Protein AF-A0A949UQM6-F1 (afdb_monomer_lite)

pLDDT: mean 89.28, std 9.64, range [46.38, 98.62]

Radius of gyration: 27.3 Å; chains: 1; bounding box: 57×17×81 Å

Secondary structure (DSSP, 8-state):
-----HHHHHHHHHHHHHHHHHHHHHHHHHHHHHHHTTTT-TTTSPPPPPP-PPPPP----

Structure (mmCIF, N/CA/C/O backbone):
data_AF-A0A949UQM6-F1
#
_entry.id   AF-A0A949UQM6-F1
#
loop_
_atom_site.group_PDB
_atom_site.id
_atom_site.type_symbol
_atom_site.label_atom_id
_atom_site.label_alt_id
_atom_site.label_comp_id
_atom_site.label_asym_id
_atom_site.label_entity_id
_atom_site.label_seq_id
_atom_site.pdbx_PDB_ins_code
_atom_site.Cartn_x
_atom_site.Cartn_y
_atom_site.Cartn_z
_atom_site.occupancy
_atom_site.B_iso_or_equiv
_atom_site.auth_seq_id
_atom_site.auth_comp_id
_atom_site.auth_asym_id
_atom_site.auth_atom_id
_atom_site.pdbx_PDB_model_num
ATOM 1 N N . MET A 1 1 ? 36.378 -7.933 -23.932 1.00 46.38 1 MET A N 1
ATOM 2 C CA . MET A 1 1 ? 35.765 -6.761 -23.261 1.00 46.38 1 MET A CA 1
ATOM 3 C C . MET A 1 1 ? 34.260 -6.855 -23.490 1.00 46.38 1 MET A C 1
ATOM 5 O O . MET A 1 1 ? 33.860 -7.160 -24.605 1.00 46.38 1 MET A O 1
ATOM 9 N N . THR A 1 2 ? 33.443 -6.806 -22.438 1.00 64.69 2 THR A N 1
ATOM 10 C CA . THR A 1 2 ? 32.067 -7.341 -22.436 1.00 64.69 2 THR A CA 1
ATOM 11 C C . THR A 1 2 ? 31.077 -6.497 -23.254 1.00 64.69 2 THR A C 1
ATOM 13 O O . THR A 1 2 ? 30.926 -5.301 -23.035 1.00 64.69 2 THR A O 1
ATOM 16 N N . ASN A 1 3 ? 30.345 -7.140 -24.174 1.00 66.69 3 ASN A N 1
ATOM 17 C CA . ASN A 1 3 ? 29.228 -6.549 -24.924 1.00 66.69 3 ASN A CA 1
ATOM 18 C C . ASN A 1 3 ? 27.965 -6.477 -24.043 1.00 66.69 3 ASN A C 1
ATOM 20 O O . ASN A 1 3 ? 27.018 -7.248 -24.219 1.00 66.69 3 ASN A O 1
ATOM 24 N N . ALA A 1 4 ? 27.956 -5.592 -23.046 1.00 77.31 4 ALA A N 1
ATOM 25 C CA . ALA A 1 4 ? 26.793 -5.404 -22.182 1.00 77.31 4 ALA A CA 1
ATOM 26 C C . ALA A 1 4 ? 25.656 -4.673 -22.928 1.00 77.31 4 ALA A C 1
ATOM 28 O O . ALA A 1 4 ? 25.807 -3.536 -23.374 1.00 77.31 4 ALA A O 1
ATOM 29 N N . LYS A 1 5 ? 24.484 -5.317 -23.047 1.00 87.06 5 LYS A N 1
ATOM 30 C CA . LYS A 1 5 ? 23.278 -4.756 -23.691 1.00 87.06 5 LYS A CA 1
ATOM 31 C C . LYS A 1 5 ? 22.455 -3.901 -22.717 1.00 87.06 5 LYS A C 1
ATOM 33 O O . LYS A 1 5 ? 21.358 -4.286 -22.312 1.00 87.06 5 LYS A O 1
ATOM 38 N N . TRP A 1 6 ? 22.982 -2.742 -22.334 1.00 89.38 6 TRP A N 1
ATOM 39 C CA . TRP A 1 6 ? 22.388 -1.848 -21.327 1.00 89.38 6 TRP A CA 1
ATOM 40 C C . TRP A 1 6 ? 20.937 -1.430 -21.604 1.00 89.38 6 TRP A C 1
ATOM 42 O O . TRP A 1 6 ? 20.113 -1.414 -20.693 1.00 89.38 6 TRP A O 1
ATOM 52 N N . THR A 1 7 ? 20.584 -1.160 -22.861 1.00 92.62 7 THR A N 1
ATOM 53 C CA . THR A 1 7 ? 19.221 -0.756 -23.253 1.00 92.62 7 THR A CA 1
ATOM 54 C C . THR A 1 7 ? 18.184 -1.855 -23.020 1.00 92.62 7 THR A C 1
ATOM 56 O O . THR A 1 7 ? 17.056 -1.572 -22.613 1.00 92.62 7 THR A O 1
ATOM 59 N N . TYR A 1 8 ? 18.569 -3.115 -23.236 1.00 92.56 8 TYR A N 1
ATOM 60 C CA . TYR A 1 8 ? 17.717 -4.277 -22.998 1.00 92.56 8 TYR A CA 1
ATOM 61 C C . TYR A 1 8 ? 17.434 -4.455 -21.503 1.00 92.56 8 TYR A C 1
ATOM 63 O O . TYR A 1 8 ? 16.275 -4.554 -21.096 1.00 92.56 8 TYR A O 1
ATOM 71 N N . TRP A 1 9 ? 18.486 -4.435 -20.682 1.00 94.75 9 TRP A N 1
ATOM 72 C CA . TRP A 1 9 ? 18.356 -4.598 -19.235 1.00 94.75 9 TRP A CA 1
ATOM 73 C C . TRP A 1 9 ? 17.597 -3.440 -18.593 1.00 94.75 9 TRP A C 1
ATOM 75 O O . TRP A 1 9 ? 16.713 -3.690 -17.781 1.00 94.75 9 TRP A O 1
ATOM 85 N N . ASN A 1 10 ? 17.839 -2.199 -19.024 1.00 95.62 10 ASN A N 1
ATOM 86 C CA . ASN A 1 10 ? 17.104 -1.038 -18.526 1.00 95.62 10 ASN A CA 1
ATOM 87 C C . ASN A 1 10 ? 15.589 -1.167 -18.752 1.00 95.62 10 ASN A C 1
ATOM 89 O O . ASN A 1 10 ? 14.806 -0.969 -17.828 1.00 95.62 10 ASN A O 1
ATOM 93 N N . ARG A 1 11 ? 15.161 -1.567 -19.958 1.00 95.25 11 ARG A N 1
ATOM 94 C CA . ARG A 1 11 ? 13.735 -1.773 -20.268 1.00 95.25 11 ARG A CA 1
ATOM 95 C C . ARG A 1 11 ? 13.107 -2.862 -19.405 1.00 95.25 11 ARG A C 1
ATOM 97 O O . ARG A 1 11 ? 12.006 -2.676 -18.893 1.00 95.25 11 ARG A O 1
ATOM 104 N N . LYS A 1 12 ? 13.807 -3.986 -19.232 1.00 96.38 12 LYS A N 1
ATOM 105 C CA . LYS A 1 12 ? 13.312 -5.118 -18.441 1.00 96.38 12 LYS A CA 1
ATOM 106 C C . LYS A 1 12 ? 13.207 -4.761 -16.956 1.00 96.38 12 LYS A C 1
ATOM 108 O O . LYS A 1 12 ? 12.183 -5.052 -16.342 1.00 96.38 12 LYS A O 1
ATOM 113 N N . THR A 1 13 ? 14.223 -4.096 -16.408 1.00 96.75 13 THR A N 1
ATOM 114 C CA . THR A 1 13 ? 14.229 -3.633 -15.015 1.00 96.75 13 THR A CA 1
ATOM 115 C C . THR A 1 13 ? 13.181 -2.557 -14.781 1.00 96.75 13 THR A C 1
ATOM 117 O O . THR A 1 13 ? 12.477 -2.628 -13.784 1.00 96.75 13 THR A O 1
ATOM 120 N N . HIS A 1 14 ? 13.015 -1.597 -15.694 1.00 96.50 14 HIS A N 1
ATOM 121 C CA . HIS A 1 14 ? 11.980 -0.574 -15.559 1.00 96.50 14 HIS A CA 1
ATOM 122 C C . HIS A 1 14 ? 10.575 -1.187 -15.575 1.00 96.50 14 HIS A C 1
ATOM 124 O O . HIS A 1 14 ? 9.761 -0.848 -14.726 1.00 96.50 14 HIS A O 1
ATOM 130 N N . TYR A 1 15 ? 10.310 -2.135 -16.480 1.00 96.38 15 TYR A N 1
ATOM 131 C CA . TYR A 1 15 ? 9.009 -2.800 -16.571 1.00 96.38 15 TYR A CA 1
ATOM 132 C C . TYR A 1 15 ? 8.649 -3.551 -15.280 1.00 96.38 15 TYR A C 1
ATOM 134 O O . TYR A 1 15 ? 7.602 -3.303 -14.688 1.00 96.38 15 TYR A O 1
ATOM 142 N N . TRP A 1 16 ? 9.537 -4.427 -14.800 1.00 97.88 16 TRP A N 1
ATOM 143 C CA . TRP A 1 16 ? 9.277 -5.211 -13.586 1.00 97.88 16 TRP A CA 1
ATOM 144 C C . TRP A 1 16 ? 9.397 -4.386 -12.301 1.00 97.88 16 TRP A C 1
ATOM 146 O O . TRP A 1 16 ? 8.606 -4.563 -11.377 1.00 97.88 16 TRP A O 1
ATOM 156 N N . GLY A 1 17 ? 10.347 -3.453 -12.250 1.00 97.75 17 GLY A N 1
ATOM 157 C CA . GLY A 1 17 ? 10.538 -2.542 -11.126 1.00 97.75 17 GLY A CA 1
ATOM 158 C C . GLY A 1 17 ? 9.349 -1.604 -10.935 1.00 97.75 17 GLY A C 1
ATOM 159 O O . GLY A 1 17 ? 8.921 -1.401 -9.804 1.00 97.75 17 GLY A O 1
ATOM 160 N N . ALA A 1 18 ? 8.750 -1.100 -12.019 1.00 97.44 18 ALA A N 1
ATOM 161 C CA . ALA A 1 18 ? 7.541 -0.282 -11.938 1.00 97.44 18 ALA A CA 1
ATOM 162 C C . ALA A 1 18 ? 6.366 -1.056 -11.323 1.00 97.44 18 ALA A C 1
ATOM 164 O O . ALA A 1 18 ? 5.690 -0.526 -10.444 1.00 97.44 18 ALA A O 1
ATOM 165 N N . VAL A 1 19 ? 6.158 -2.318 -11.722 1.00 97.44 19 VAL A N 1
ATOM 166 C CA . VAL A 1 19 ? 5.117 -3.179 -11.130 1.00 97.44 19 VAL A CA 1
ATOM 167 C C . VAL A 1 19 ? 5.377 -3.393 -9.640 1.00 97.44 19 VAL A C 1
ATOM 169 O O . VAL A 1 19 ? 4.470 -3.212 -8.829 1.00 97.44 19 VAL A O 1
ATOM 172 N N . LEU A 1 20 ? 6.619 -3.708 -9.263 1.00 98.12 20 LEU A N 1
ATOM 173 C CA . LEU A 1 20 ? 6.993 -3.912 -7.864 1.00 98.12 20 LEU A CA 1
ATOM 174 C C . LEU A 1 20 ? 6.762 -2.654 -7.011 1.00 98.12 20 LEU A C 1
ATOM 176 O O . LEU A 1 20 ? 6.262 -2.766 -5.896 1.00 98.12 20 LEU A O 1
ATOM 180 N N . CYS A 1 21 ? 7.072 -1.467 -7.540 1.00 97.62 21 CYS A N 1
ATOM 181 C CA . CYS A 1 21 ? 6.819 -0.191 -6.866 1.00 97.62 21 CYS A CA 1
ATOM 182 C C . CYS A 1 21 ? 5.328 0.178 -6.811 1.00 97.62 21 CYS A C 1
ATOM 184 O O . CYS A 1 21 ? 4.895 0.825 -5.859 1.00 97.62 21 CYS A O 1
ATOM 186 N N . ALA A 1 22 ? 4.529 -0.223 -7.803 1.00 98.06 22 ALA A N 1
ATOM 187 C CA . ALA A 1 22 ? 3.098 0.070 -7.845 1.00 98.06 22 ALA A CA 1
ATOM 188 C C . ALA A 1 22 ? 2.293 -0.754 -6.827 1.00 98.06 22 ALA A C 1
ATOM 190 O O . ALA A 1 22 ? 1.336 -0.239 -6.252 1.00 98.06 22 ALA A O 1
ATOM 191 N N . ILE A 1 23 ? 2.686 -2.004 -6.561 1.00 98.31 23 ILE A N 1
ATOM 192 C CA . ILE A 1 23 ? 2.002 -2.894 -5.605 1.00 98.31 23 ILE A CA 1
ATOM 193 C C . ILE A 1 23 ? 1.792 -2.249 -4.219 1.00 98.31 23 ILE A C 1
ATOM 195 O O . ILE A 1 23 ? 0.640 -2.182 -3.783 1.00 98.31 23 ILE A O 1
ATOM 199 N N . PRO A 1 24 ? 2.824 -1.743 -3.511 1.00 98.06 24 PRO A N 1
ATOM 200 C CA . PRO A 1 24 ? 2.627 -1.144 -2.192 1.00 98.06 24 PRO A CA 1
ATOM 201 C C . PRO A 1 24 ? 1.744 0.107 -2.251 1.00 98.06 24 PRO A C 1
ATOM 203 O O . PRO A 1 24 ? 0.931 0.318 -1.355 1.00 98.06 24 PRO A O 1
ATOM 206 N N . ILE A 1 25 ? 1.838 0.897 -3.325 1.00 98.38 25 ILE A N 1
ATOM 207 C CA . ILE A 1 25 ? 0.985 2.076 -3.531 1.00 98.38 25 ILE A CA 1
ATOM 208 C C . ILE A 1 25 ? -0.483 1.653 -3.648 1.00 98.38 25 ILE A C 1
ATOM 210 O O . ILE A 1 25 ? -1.343 2.226 -2.982 1.00 98.38 25 ILE A O 1
ATOM 214 N N . ILE A 1 26 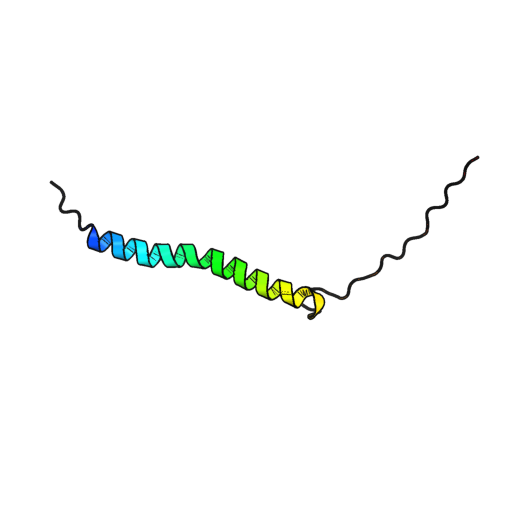? -0.774 0.618 -4.438 1.00 98.62 26 ILE A N 1
ATOM 215 C CA . ILE A 1 26 ? -2.132 0.084 -4.601 1.00 98.62 26 ILE A CA 1
ATOM 216 C C . ILE A 1 26 ? -2.683 -0.429 -3.268 1.00 98.62 26 ILE A C 1
ATOM 218 O O . ILE A 1 26 ? -3.842 -0.165 -2.958 1.00 98.62 26 ILE A O 1
ATOM 222 N N . ILE A 1 27 ? -1.869 -1.112 -2.457 1.00 98.38 27 ILE A N 1
ATOM 223 C CA . ILE A 1 27 ? -2.289 -1.587 -1.130 1.00 98.38 27 ILE A CA 1
ATOM 224 C C . ILE A 1 27 ? -2.648 -0.403 -0.226 1.00 98.38 27 ILE A C 1
ATOM 226 O O . ILE A 1 27 ? -3.714 -0.408 0.392 1.00 98.38 27 ILE A O 1
ATOM 230 N N . VAL A 1 28 ? -1.803 0.630 -0.165 1.00 98.44 28 VAL A N 1
ATOM 231 C CA . VAL A 1 28 ? -2.062 1.827 0.654 1.00 98.44 28 VAL A CA 1
ATOM 232 C C . VAL A 1 28 ? -3.322 2.551 0.187 1.00 98.44 28 VAL A C 1
ATOM 234 O O . VAL A 1 28 ? -4.156 2.923 1.008 1.00 98.44 28 VAL A O 1
ATOM 237 N N . ILE A 1 29 ? -3.509 2.711 -1.124 1.00 98.38 29 ILE A N 1
ATOM 238 C CA . ILE A 1 29 ? -4.699 3.370 -1.671 1.00 98.38 29 ILE A CA 1
ATOM 239 C C . ILE A 1 29 ? -5.949 2.532 -1.394 1.00 98.38 29 ILE A C 1
ATOM 241 O O . ILE A 1 29 ? -6.929 3.060 -0.876 1.00 98.38 29 ILE A O 1
ATOM 245 N N . GLY A 1 30 ? -5.925 1.231 -1.692 1.00 97.50 30 GLY A N 1
ATOM 246 C CA . GLY A 1 30 ? -7.067 0.342 -1.482 1.00 97.50 30 GLY A CA 1
ATOM 247 C C . GLY A 1 30 ? -7.472 0.261 -0.011 1.00 97.50 30 GLY A C 1
ATOM 248 O O . GLY A 1 30 ? -8.649 0.407 0.313 1.00 97.50 30 GLY A O 1
ATOM 249 N N . THR A 1 31 ? -6.503 0.122 0.897 1.00 96.50 31 THR A N 1
ATOM 250 C CA . THR A 1 31 ? -6.772 0.158 2.345 1.00 96.50 31 THR A CA 1
ATOM 251 C C . THR A 1 31 ? -7.273 1.530 2.796 1.00 96.50 31 THR A C 1
ATOM 253 O O . THR A 1 31 ? -8.236 1.599 3.557 1.00 96.50 31 THR A O 1
ATOM 256 N N . GLY A 1 32 ? -6.703 2.624 2.285 1.00 96.00 32 GLY A N 1
ATOM 257 C CA . GLY A 1 32 ? -7.169 3.985 2.555 1.00 96.00 32 GLY A CA 1
ATOM 258 C C . GLY A 1 32 ? -8.625 4.207 2.136 1.00 96.00 32 GLY A C 1
ATOM 259 O O . GLY A 1 32 ? -9.416 4.725 2.923 1.00 96.00 32 GLY A O 1
ATOM 260 N N . VAL A 1 33 ? -9.009 3.746 0.943 1.00 95.88 33 VAL A N 1
ATOM 261 C CA . VAL A 1 33 ? -10.394 3.810 0.448 1.00 95.88 33 VAL A CA 1
ATOM 262 C C . VAL A 1 33 ? -11.335 2.994 1.334 1.00 95.88 33 VAL A C 1
ATOM 264 O O . VAL A 1 33 ? -12.392 3.494 1.715 1.00 95.88 33 VAL A O 1
ATOM 267 N N . LEU A 1 34 ? -10.949 1.775 1.722 1.00 93.75 34 LEU A N 1
ATOM 268 C CA . LEU A 1 34 ? -11.746 0.960 2.647 1.00 93.75 34 LEU A CA 1
ATOM 269 C C . LEU A 1 34 ? -11.947 1.666 3.997 1.00 93.75 34 LEU A C 1
ATOM 271 O O . LEU A 1 34 ? -13.044 1.642 4.554 1.00 93.75 34 LEU A O 1
ATOM 275 N N . LEU A 1 35 ? -10.924 2.352 4.510 1.00 93.19 35 LEU A N 1
ATOM 276 C CA . LEU A 1 35 ? -11.010 3.074 5.780 1.00 93.19 35 LEU A CA 1
ATOM 277 C C . LEU A 1 35 ? -11.935 4.294 5.732 1.00 93.19 35 LEU A C 1
ATOM 279 O O . LEU A 1 35 ? -12.517 4.627 6.766 1.00 93.19 35 LEU A O 1
ATOM 283 N N . LEU A 1 36 ? -12.137 4.928 4.572 1.00 93.06 36 LEU A N 1
ATOM 284 C CA . LEU A 1 36 ? -13.145 5.992 4.433 1.00 93.06 36 LEU A CA 1
ATOM 285 C C . LEU A 1 36 ? -14.557 5.472 4.743 1.00 93.06 36 LEU A C 1
ATOM 287 O O . LEU A 1 36 ? -15.388 6.201 5.284 1.00 93.06 36 LEU A O 1
A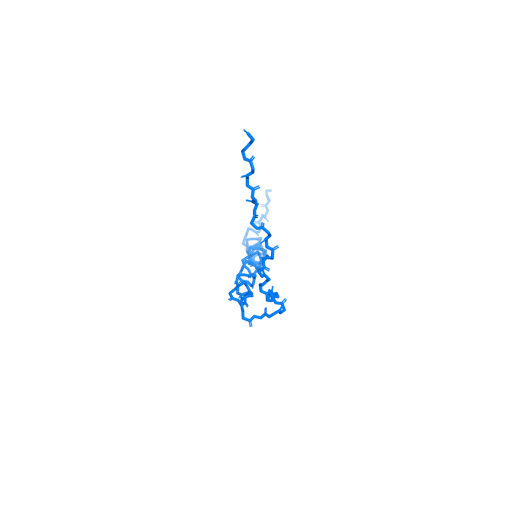TOM 291 N N . LEU A 1 37 ? -14.810 4.191 4.470 1.00 92.06 37 LEU A N 1
ATOM 292 C CA . LEU A 1 37 ? -16.101 3.541 4.682 1.00 92.06 37 LEU A CA 1
ATOM 293 C C . LEU A 1 37 ? -16.272 2.961 6.094 1.00 92.06 37 LEU A C 1
ATOM 295 O O . LEU A 1 37 ? -17.341 2.432 6.401 1.00 92.06 37 LEU A O 1
ATOM 299 N N . LYS A 1 38 ? -15.274 3.089 6.983 1.00 86.19 38 LYS A N 1
ATOM 300 C CA . LYS A 1 38 ? -15.277 2.436 8.305 1.00 86.19 38 LYS A CA 1
ATOM 301 C C . LYS A 1 38 ? -16.538 2.697 9.126 1.00 86.19 38 LYS A C 1
ATOM 303 O O . LYS A 1 38 ? -16.990 1.809 9.817 1.00 86.19 38 LYS A O 1
ATOM 308 N N . LYS A 1 39 ? -17.123 3.896 9.068 1.00 78.81 39 LYS A N 1
ATOM 309 C CA . LYS A 1 39 ? -18.326 4.239 9.852 1.00 78.81 39 LYS A CA 1
ATOM 310 C C . LYS A 1 39 ? -19.643 4.008 9.116 1.00 78.81 39 LYS A C 1
ATOM 312 O O . LYS A 1 39 ? -20.690 4.181 9.722 1.00 78.81 39 LYS A O 1
ATOM 317 N N . GLN A 1 40 ? -19.576 3.680 7.831 1.00 87.12 40 GLN A N 1
ATOM 318 C CA . GLN A 1 40 ? -20.741 3.520 6.960 1.00 87.12 40 GLN A CA 1
ATOM 319 C C . GLN A 1 40 ? -21.048 2.045 6.673 1.00 87.12 40 GLN A C 1
ATOM 321 O O . GLN A 1 40 ? -22.096 1.737 6.119 1.00 87.12 40 GLN A O 1
ATOM 326 N N . SER A 1 41 ? -20.132 1.138 7.023 1.00 89.81 41 SER A N 1
ATOM 327 C CA . SER A 1 41 ? -20.269 -0.295 6.793 1.00 89.81 41 SER A CA 1
ATOM 328 C C . SER A 1 41 ? -19.972 -1.069 8.069 1.00 89.81 41 SER A C 1
ATOM 330 O O . SER A 1 41 ? -18.830 -1.085 8.531 1.00 89.81 41 SER A O 1
ATOM 332 N N . ASP A 1 42 ? -20.985 -1.770 8.579 1.00 89.31 42 ASP A N 1
ATOM 333 C CA . ASP A 1 42 ? -20.866 -2.632 9.761 1.00 89.31 42 ASP A CA 1
ATOM 334 C C . ASP A 1 42 ? -19.885 -3.798 9.547 1.00 89.31 42 ASP A C 1
ATOM 336 O O . ASP A 1 42 ? -19.301 -4.305 10.503 1.00 89.31 42 ASP A O 1
ATOM 340 N N . TRP A 1 43 ? -19.654 -4.195 8.287 1.00 87.94 43 TRP A N 1
ATOM 341 C CA . TRP A 1 43 ? -18.623 -5.174 7.927 1.00 87.94 43 TRP A CA 1
ATOM 342 C C . TRP A 1 43 ? -17.201 -4.627 8.131 1.00 87.94 43 TRP A C 1
ATOM 344 O O . TRP A 1 43 ? -16.301 -5.380 8.493 1.00 87.94 43 TRP A O 1
ATOM 354 N N . ILE A 1 44 ? -16.994 -3.321 7.915 1.00 88.69 44 ILE A N 1
ATOM 355 C CA . ILE A 1 44 ? -15.683 -2.668 8.066 1.00 88.69 44 ILE A CA 1
ATOM 356 C C . ILE A 1 44 ? -15.453 -2.246 9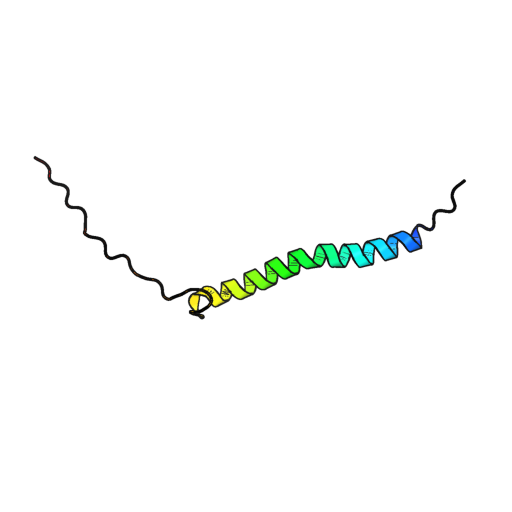.520 1.00 88.69 44 ILE A C 1
ATOM 358 O O . ILE A 1 44 ? -14.354 -2.423 10.048 1.00 88.69 44 ILE A O 1
ATOM 362 N N . GLN A 1 45 ? -16.467 -1.689 10.183 1.00 87.94 45 GLN A N 1
ATOM 363 C CA . GLN A 1 45 ? -16.443 -1.458 11.623 1.00 87.94 45 GLN A CA 1
ATOM 364 C C . GLN A 1 45 ? -17.834 -1.722 12.201 1.00 87.94 45 GLN A C 1
ATOM 366 O O . GLN A 1 45 ? -18.767 -1.005 11.843 1.00 87.94 45 GLN A O 1
ATOM 371 N N . PRO A 1 46 ? -17.977 -2.662 13.151 1.00 88.19 46 PRO A N 1
ATOM 372 C CA . PRO A 1 46 ? -19.251 -2.860 13.821 1.00 88.19 46 PRO A CA 1
ATOM 373 C C . PRO A 1 46 ? -19.669 -1.592 14.588 1.00 88.19 46 PRO A C 1
ATOM 375 O O . PRO A 1 46 ? -18.814 -0.757 14.934 1.00 88.19 46 PRO A O 1
ATOM 378 N N . PRO A 1 47 ? -20.969 -1.449 14.902 1.00 88.31 47 PRO A N 1
ATOM 379 C CA . PRO A 1 47 ? -21.482 -0.323 15.664 1.00 88.31 47 PRO A CA 1
ATOM 380 C C . PRO A 1 47 ? -20.666 -0.082 16.934 1.00 88.31 47 PRO A C 1
ATOM 382 O O . PRO A 1 47 ? -20.339 -1.002 17.685 1.00 88.31 47 PRO A O 1
ATOM 385 N N . SER A 1 48 ? -20.313 1.179 17.183 1.00 86.38 48 SER A N 1
ATOM 386 C CA . SER A 1 48 ? 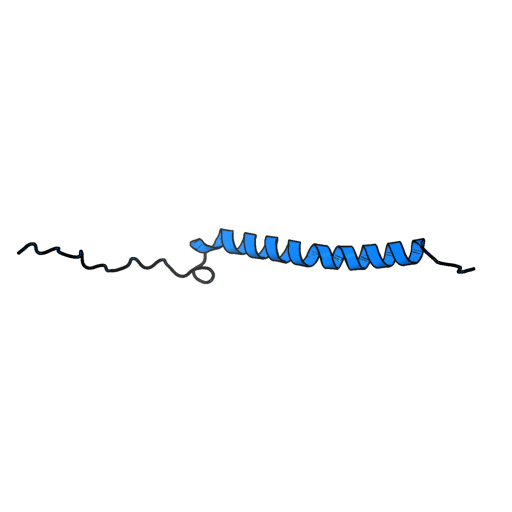-19.553 1.527 18.381 1.00 86.38 48 SER A CA 1
ATOM 387 C C . SER A 1 48 ? -20.378 1.242 19.629 1.00 86.38 48 SER A C 1
ATOM 389 O O . SER A 1 48 ? -21.455 1.813 19.801 1.00 86.38 48 SER A O 1
ATOM 391 N N . MET A 1 49 ? -19.840 0.423 20.526 1.00 84.50 49 MET A N 1
ATOM 392 C CA . MET A 1 49 ? -20.421 0.201 21.844 1.00 84.50 49 MET A CA 1
ATOM 393 C C . MET A 1 49 ? -19.987 1.321 22.789 1.00 84.50 49 MET A C 1
ATOM 395 O O . MET A 1 49 ? -18.810 1.678 22.852 1.00 84.50 49 MET A O 1
ATOM 399 N N . ARG A 1 50 ? -20.936 1.882 23.538 1.00 84.88 50 ARG A N 1
ATOM 400 C CA . ARG A 1 50 ? -20.613 2.735 24.685 1.00 84.88 50 ARG A CA 1
ATOM 401 C C . ARG A 1 50 ? -20.261 1.824 25.856 1.00 84.88 50 ARG A C 1
ATOM 403 O O . ARG A 1 50 ? -20.999 0.883 26.133 1.00 84.88 50 ARG A O 1
ATOM 410 N N . GLY A 1 51 ? -19.148 2.098 26.532 1.00 82.38 51 GLY A N 1
ATOM 411 C CA . GLY A 1 51 ? -18.825 1.408 27.777 1.00 82.38 51 GLY A CA 1
ATOM 412 C C . GLY A 1 51 ? -19.871 1.736 28.841 1.00 82.38 51 GLY A C 1
ATOM 413 O O . GLY A 1 51 ? -20.205 2.904 29.034 1.00 82.38 51 GLY A O 1
ATOM 414 N N . GLN A 1 52 ? -20.387 0.718 29.528 1.00 79.56 52 GLN A N 1
ATOM 415 C CA . GLN A 1 52 ? -21.079 0.915 30.799 1.00 79.56 52 GLN A CA 1
ATOM 416 C C . GLN A 1 52 ? -20.007 1.020 31.883 1.00 79.56 52 GLN A C 1
ATOM 418 O O . GLN A 1 52 ? -19.411 0.020 32.270 1.00 79.56 52 GLN A O 1
ATOM 423 N N . GLY A 1 53 ? -19.702 2.245 32.306 1.00 79.38 53 GLY A N 1
ATOM 424 C CA . GLY A 1 53 ? -18.817 2.499 33.436 1.00 79.38 53 GLY A CA 1
ATOM 425 C C . GLY A 1 53 ? -19.637 2.826 34.676 1.00 79.38 53 GLY A C 1
ATOM 426 O O . GLY A 1 53 ? -20.484 3.716 34.635 1.00 79.38 53 GLY A O 1
ATOM 427 N N . THR A 1 54 ? -19.376 2.134 35.780 1.00 81.69 54 THR A N 1
ATOM 428 C CA . THR A 1 54 ? -19.714 2.638 37.114 1.00 81.69 54 THR A CA 1
ATOM 429 C C . THR A 1 54 ? -18.801 3.819 37.418 1.00 81.69 54 THR A C 1
ATOM 431 O O . THR A 1 54 ? -17.585 3.708 37.254 1.00 81.69 54 THR A O 1
ATOM 434 N N . ILE A 1 55 ? -19.371 4.949 37.837 1.00 80.88 55 ILE A N 1
ATOM 435 C CA . ILE A 1 55 ? -18.593 6.103 38.299 1.00 80.88 55 ILE A CA 1
ATOM 436 C C . ILE A 1 55 ? -17.833 5.645 39.556 1.00 80.88 55 ILE A C 1
ATOM 438 O O . ILE A 1 55 ? -18.486 5.205 40.501 1.00 80.88 55 ILE A O 1
ATOM 442 N N . PRO A 1 56 ? -16.487 5.675 39.582 1.00 81.75 56 PRO A N 1
ATOM 443 C CA . PRO A 1 56 ? -15.742 5.317 40.781 1.00 81.75 56 PRO A CA 1
ATOM 444 C C . PRO A 1 56 ? -16.038 6.341 41.878 1.00 81.75 56 PRO A C 1
ATOM 446 O O . PRO A 1 56 ? -15.744 7.525 41.710 1.00 81.75 56 PRO A O 1
ATOM 449 N N . GLU A 1 57 ? -16.617 5.901 42.992 1.00 82.88 57 GLU A N 1
ATOM 450 C CA . GLU A 1 57 ? -16.779 6.742 44.175 1.00 82.88 57 GLU A CA 1
ATOM 451 C C . GLU A 1 57 ? -15.509 6.669 45.030 1.00 82.88 57 GLU A C 1
ATOM 453 O O . GLU A 1 57 ? -15.039 5.588 45.388 1.00 82.88 57 GLU A O 1
ATOM 458 N N . LEU A 1 58 ? -14.924 7.829 45.334 1.00 85.38 58 LEU A N 1
ATOM 459 C CA . LEU A 1 58 ? -13.801 7.944 46.263 1.00 85.38 58 LEU A CA 1
ATOM 460 C C . LEU A 1 58 ? -14.350 8.201 47.670 1.00 85.38 58 LEU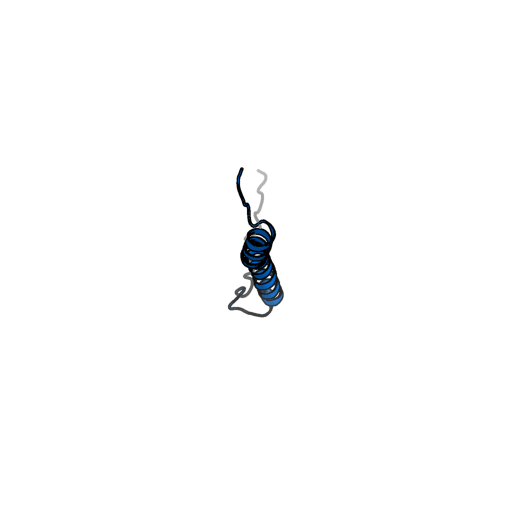 A C 1
ATOM 462 O O . LEU A 1 58 ? -14.924 9.256 47.927 1.00 85.38 58 LEU A O 1
ATOM 466 N N . SER A 1 59 ? -14.153 7.242 48.577 1.00 81.06 59 SER A N 1
ATOM 467 C CA . SER A 1 59 ? -14.413 7.417 50.009 1.00 81.06 59 SER A CA 1
ATOM 468 C C . SER A 1 59 ? -13.168 7.982 50.687 1.00 81.06 59 SER A C 1
ATOM 470 O O . SER A 1 59 ? -12.107 7.359 50.641 1.00 81.06 59 SER A O 1
ATOM 472 N N . PHE A 1 60 ? -13.302 9.126 51.352 1.00 86.69 60 PHE A N 1
ATOM 473 C CA . PHE A 1 60 ? -12.281 9.656 52.254 1.00 86.69 60 PHE A CA 1
ATOM 474 C C . PHE A 1 60 ? -12.727 9.355 53.689 1.00 86.69 60 PHE A C 1
ATOM 476 O O . PHE A 1 60 ? -13.799 9.801 54.096 1.00 86.69 60 PHE 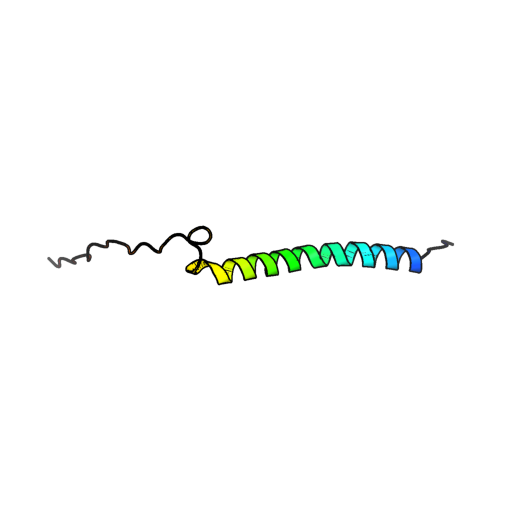A O 1
ATOM 483 N N . ALA A 1 61 ? -11.953 8.521 54.389 1.00 77.06 61 ALA A N 1
ATOM 484 C CA . ALA A 1 61 ? -12.159 8.176 55.797 1.00 77.06 61 ALA A CA 1
ATOM 485 C C . ALA A 1 61 ? -11.565 9.242 56.725 1.00 77.06 61 ALA A C 1
ATOM 487 O O . ALA A 1 61 ? -10.551 9.860 56.324 1.00 77.06 61 ALA A O 1
#

Foldseek 3Di:
DDPDPVVVVVVVCCVVVVVVVVVVVCVVVVVVVLVVCCVVDCVNPNDDDDDPDDDDDDDDD

Sequence (61 aa):
MTNAKWTYWNRKTHYWGAVLCAIPIIIVIGTGVLLLLKKQSDWIQPPSMRGQGTIPELSFA